Protein AF-X0T866-F1 (afdb_monomer_lite)

pLDDT: mean 92.0, std 6.0, range [66.88, 98.44]

InterPro domains:
  IPR029058 Alpha/Beta hydrolase fold [G3DSA:3.40.50.1820] (1-99)

Structure (mmCIF, N/CA/C/O backbone):
data_AF-X0T866-F1
#
_entry.id   AF-X0T866-F1
#
loop_
_atom_site.group_PDB
_atom_site.id
_atom_site.type_symbol
_atom_site.label_atom_id
_atom_site.label_alt_id
_atom_site.label_comp_id
_atom_site.label_asym_id
_atom_site.label_entity_id
_atom_site.label_seq_id
_atom_site.pdbx_PDB_ins_code
_atom_site.Cartn_x
_atom_site.Cartn_y
_atom_site.Cartn_z
_atom_site.occupancy
_atom_site.B_iso_or_equiv
_atom_site.auth_seq_id
_atom_site.auth_comp_id
_atom_site.auth_asym_id
_atom_site.auth_atom_id
_atom_site.pdbx_PDB_model_num
ATOM 1 N N . GLN A 1 1 ? 11.325 3.110 5.900 1.00 66.88 1 GLN A N 1
ATOM 2 C CA . GLN A 1 1 ? 12.153 4.141 5.228 1.00 66.88 1 GLN A CA 1
ATOM 3 C C . GLN A 1 1 ? 12.779 3.619 3.935 1.00 66.88 1 GLN A C 1
ATOM 5 O O . GLN A 1 1 ? 12.848 4.378 2.977 1.00 66.88 1 GLN A O 1
ATOM 10 N N . GLU A 1 2 ? 13.170 2.342 3.867 1.00 86.00 2 GLU A N 1
ATOM 11 C CA . GLU A 1 2 ? 13.740 1.732 2.653 1.00 86.00 2 GLU A CA 1
ATOM 12 C C . GLU A 1 2 ? 12.794 1.778 1.447 1.00 86.00 2 GLU A C 1
ATOM 14 O O . GLU A 1 2 ? 13.195 2.260 0.393 1.00 86.00 2 GLU A O 1
ATOM 19 N N . TRP A 1 3 ? 11.520 1.401 1.624 1.00 87.12 3 TRP A N 1
ATOM 20 C CA . TRP A 1 3 ? 10.511 1.495 0.560 1.00 87.12 3 TRP A CA 1
ATOM 21 C C . TRP A 1 3 ? 10.332 2.924 0.026 1.00 8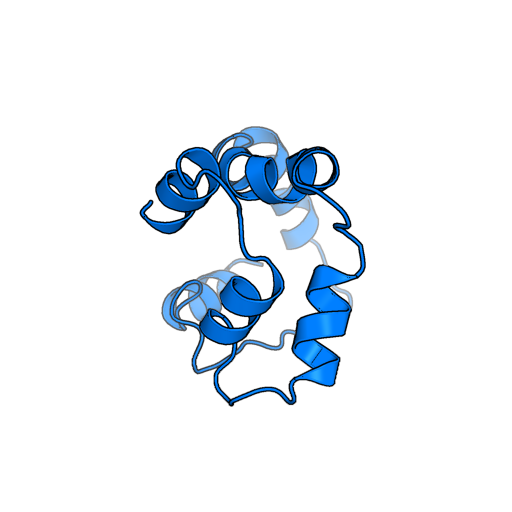7.12 3 TRP A C 1
ATOM 23 O O . TRP A 1 3 ? 10.365 3.147 -1.183 1.00 87.12 3 TRP A O 1
ATOM 33 N N . LEU A 1 4 ? 10.213 3.911 0.924 1.00 91.31 4 LEU A N 1
ATOM 34 C CA . LEU A 1 4 ? 10.133 5.321 0.539 1.00 91.31 4 LEU A CA 1
ATOM 35 C C . LEU A 1 4 ? 11.336 5.705 -0.328 1.00 91.31 4 LEU A C 1
ATOM 37 O O . LEU A 1 4 ? 11.145 6.191 -1.436 1.00 91.31 4 LEU A O 1
ATOM 41 N N . LYS A 1 5 ? 12.562 5.419 0.121 1.00 92.94 5 LYS A N 1
ATOM 42 C CA . LYS A 1 5 ? 13.771 5.717 -0.655 1.00 92.94 5 LYS A CA 1
ATOM 43 C C . LYS A 1 5 ? 13.745 5.034 -2.026 1.00 92.94 5 LYS A C 1
ATOM 45 O O . LYS A 1 5 ? 13.906 5.715 -3.033 1.00 92.94 5 LYS A O 1
ATOM 50 N N . TYR A 1 6 ? 13.481 3.729 -2.068 1.00 93.75 6 TYR A N 1
ATOM 51 C CA . TYR A 1 6 ? 13.433 2.953 -3.308 1.00 93.75 6 TYR A CA 1
ATOM 52 C C . TYR A 1 6 ? 12.428 3.529 -4.317 1.00 93.75 6 TYR A C 1
ATOM 54 O O . TYR A 1 6 ? 12.794 3.779 -5.466 1.00 93.75 6 TYR A O 1
ATOM 62 N N . SER A 1 7 ? 11.205 3.842 -3.870 1.00 94.06 7 SER A N 1
ATOM 63 C CA . SER A 1 7 ? 10.149 4.419 -4.719 1.00 94.06 7 SER A CA 1
ATOM 64 C C . SER A 1 7 ? 10.535 5.759 -5.361 1.00 94.06 7 SER A C 1
ATOM 66 O O . SER A 1 7 ? 10.048 6.081 -6.447 1.00 94.06 7 SER A O 1
ATOM 68 N N . GLN A 1 8 ? 11.437 6.523 -4.730 1.00 95.38 8 GLN A N 1
ATOM 69 C CA . GLN A 1 8 ? 11.916 7.801 -5.264 1.00 95.38 8 GLN A CA 1
ATOM 70 C C . GLN A 1 8 ? 13.144 7.652 -6.163 1.00 95.38 8 GLN A C 1
ATOM 72 O O . GLN A 1 8 ? 13.326 8.454 -7.073 1.00 95.38 8 GLN A O 1
ATOM 77 N N . THR A 1 9 ? 14.007 6.665 -5.909 1.00 95.69 9 THR A N 1
ATOM 78 C CA . THR A 1 9 ? 15.332 6.605 -6.549 1.00 95.69 9 THR A CA 1
ATOM 79 C C . THR A 1 9 ? 15.441 5.588 -7.676 1.00 95.69 9 THR A C 1
ATOM 81 O O . THR A 1 9 ? 16.371 5.683 -8.473 1.00 95.69 9 THR A O 1
ATOM 84 N N . VAL A 1 10 ? 14.549 4.595 -7.750 1.00 95.69 10 VAL A N 1
ATOM 85 C CA . VAL A 1 10 ? 14.613 3.588 -8.817 1.00 95.69 10 VAL A CA 1
ATOM 86 C C . VAL A 1 10 ? 14.280 4.232 -10.179 1.00 95.69 10 VAL A C 1
ATOM 88 O O . VAL A 1 10 ? 13.250 4.909 -10.276 1.00 95.69 10 VAL A O 1
ATOM 91 N N . PRO A 1 11 ? 15.103 4.049 -11.235 1.00 94.44 11 PRO A N 1
ATOM 92 C CA . PRO A 1 11 ? 14.872 4.689 -12.536 1.00 94.44 11 PRO A CA 1
ATOM 93 C C . PRO A 1 11 ? 13.554 4.275 -13.198 1.00 94.44 11 PRO A C 1
ATOM 95 O O . PRO A 1 11 ? 12.840 5.110 -13.743 1.00 94.44 11 PRO A O 1
ATOM 98 N N . TYR A 1 12 ? 13.215 2.992 -13.094 1.00 95.06 12 TYR A N 1
ATOM 99 C CA . TYR A 1 12 ? 11.952 2.412 -13.532 1.00 95.06 12 TYR A CA 1
ATOM 100 C C . TYR A 1 12 ? 11.352 1.669 -12.344 1.00 95.06 12 TYR A C 1
ATOM 102 O O . TYR A 1 12 ? 12.053 0.866 -11.737 1.00 95.06 12 TYR A O 1
ATOM 110 N N . LEU A 1 13 ? 10.108 1.956 -11.971 1.00 96.75 13 LEU A N 1
ATOM 111 C CA . LEU A 1 13 ? 9.452 1.305 -10.838 1.00 96.75 13 LEU A CA 1
ATOM 112 C C . LEU A 1 13 ? 8.712 0.056 -11.343 1.00 96.75 13 LEU A C 1
ATOM 114 O O 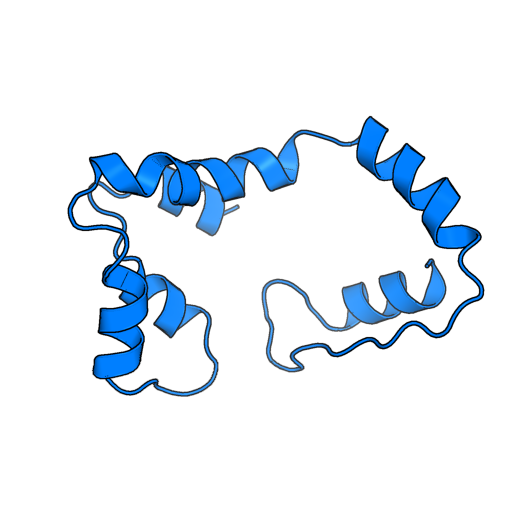. LEU A 1 13 ? 7.662 0.220 -11.964 1.00 96.75 13 LEU A O 1
ATOM 118 N N . PRO A 1 14 ? 9.205 -1.174 -11.120 1.00 96.12 14 PRO A N 1
ATOM 119 C CA . PRO A 1 14 ? 8.537 -2.378 -11.612 1.00 96.12 14 PRO A CA 1
ATOM 120 C C . PRO A 1 14 ? 7.321 -2.688 -10.727 1.00 96.12 14 PRO A C 1
ATOM 122 O O . PRO A 1 14 ? 7.462 -3.236 -9.636 1.00 96.12 14 PRO A O 1
ATOM 125 N N . VAL A 1 15 ? 6.123 -2.263 -11.142 1.00 97.19 15 VAL A N 1
ATOM 126 C CA . VAL A 1 15 ? 4.940 -2.267 -10.265 1.00 97.19 15 VAL A CA 1
ATOM 127 C C . VAL A 1 15 ? 4.507 -3.694 -9.952 1.00 97.19 15 VAL A C 1
ATOM 129 O O . VAL A 1 15 ? 4.340 -4.024 -8.778 1.00 97.19 15 VAL A O 1
ATOM 132 N N . GLY A 1 16 ? 4.393 -4.547 -10.968 1.00 97.31 16 GLY A N 1
ATOM 133 C CA . GLY A 1 16 ? 4.057 -5.955 -10.798 1.00 97.31 16 GLY A CA 1
ATOM 134 C C . GLY A 1 16 ? 5.034 -6.681 -9.867 1.00 97.31 16 GLY A C 1
ATOM 135 O O . GLY A 1 16 ? 4.613 -7.351 -8.922 1.00 97.31 16 GLY A O 1
ATOM 136 N N . GLU A 1 17 ? 6.344 -6.489 -10.051 1.00 95.81 17 GLU A N 1
ATOM 137 C CA . GLU A 1 17 ? 7.358 -7.108 -9.184 1.00 95.81 17 GLU A CA 1
ATOM 138 C C . GLU A 1 17 ? 7.264 -6.614 -7.736 1.00 95.81 17 GLU A C 1
ATOM 140 O O . GLU A 1 17 ? 7.331 -7.418 -6.805 1.00 95.81 17 GLU A O 1
ATOM 145 N N . VAL A 1 18 ? 7.047 -5.310 -7.524 1.00 95.56 18 VAL A N 1
ATOM 146 C CA . VAL A 1 18 ? 6.810 -4.760 -6.181 1.00 95.56 18 VAL A CA 1
ATOM 147 C C . VAL A 1 18 ? 5.612 -5.449 -5.530 1.00 95.56 18 VAL A C 1
ATOM 149 O O . VAL A 1 18 ? 5.709 -5.861 -4.372 1.00 95.56 18 VAL A O 1
ATOM 152 N N . ILE A 1 19 ? 4.510 -5.643 -6.261 1.00 95.69 19 ILE A N 1
ATOM 153 C CA . ILE A 1 19 ? 3.346 -6.367 -5.738 1.00 95.69 19 ILE A CA 1
ATOM 154 C C . ILE A 1 19 ? 3.707 -7.810 -5.386 1.00 95.69 19 ILE A C 1
ATOM 156 O O . ILE A 1 19 ? 3.342 -8.271 -4.306 1.00 95.69 19 ILE A O 1
ATOM 160 N N . GLN A 1 20 ? 4.488 -8.506 -6.215 1.00 95.69 20 GLN A N 1
ATOM 161 C CA . GLN A 1 20 ? 4.946 -9.852 -5.876 1.00 95.69 20 GLN A CA 1
ATOM 162 C C . GLN A 1 20 ? 5.725 -9.866 -4.551 1.00 95.69 20 GLN A C 1
ATOM 164 O O . GLN A 1 20 ? 5.470 -10.738 -3.719 1.00 95.69 20 GLN A O 1
ATOM 169 N N . THR A 1 21 ? 6.611 -8.892 -4.307 1.00 92.12 21 THR A N 1
ATOM 170 C CA . THR A 1 21 ? 7.341 -8.796 -3.025 1.00 92.12 21 THR A CA 1
ATOM 171 C C . THR A 1 21 ? 6.438 -8.491 -1.827 1.00 92.12 21 THR A C 1
ATOM 173 O O . THR A 1 21 ? 6.783 -8.833 -0.699 1.00 92.12 21 THR A O 1
ATOM 176 N N . ALA A 1 22 ? 5.271 -7.889 -2.067 1.00 91.31 22 ALA A N 1
ATOM 177 C CA . ALA A 1 22 ? 4.272 -7.567 -1.052 1.00 91.31 22 ALA A CA 1
ATOM 178 C C . ALA A 1 22 ? 3.209 -8.670 -0.866 1.00 91.31 22 ALA A C 1
ATOM 180 O O . ALA A 1 22 ? 2.258 -8.488 -0.106 1.00 91.31 22 ALA A O 1
ATOM 181 N N . THR A 1 23 ? 3.349 -9.817 -1.539 1.00 93.94 23 THR A N 1
ATOM 182 C CA . THR A 1 23 ? 2.436 -10.961 -1.399 1.00 93.94 23 THR A CA 1
ATOM 183 C C . THR A 1 23 ? 3.148 -12.164 -0.796 1.00 93.94 23 THR A C 1
ATOM 185 O O . THR A 1 23 ? 4.310 -12.431 -1.083 1.00 93.94 23 THR A O 1
ATOM 188 N N . TYR A 1 24 ? 2.437 -12.914 0.049 1.00 93.12 24 TYR A N 1
ATOM 189 C CA . TYR A 1 24 ? 3.013 -14.077 0.730 1.00 93.12 24 TYR A CA 1
ATOM 190 C C . TYR A 1 24 ? 3.231 -15.275 -0.206 1.00 93.12 24 TYR A C 1
ATOM 192 O O . TYR A 1 24 ? 4.192 -16.024 -0.053 1.00 93.12 24 TYR A O 1
ATOM 200 N N . ILE A 1 25 ? 2.335 -15.462 -1.178 1.00 94.69 25 ILE A N 1
ATOM 201 C CA . ILE A 1 25 ? 2.428 -16.533 -2.174 1.00 94.69 25 ILE A CA 1
ATOM 202 C C . ILE A 1 25 ? 2.883 -15.974 -3.518 1.00 94.69 25 ILE A C 1
ATOM 204 O O . ILE A 1 25 ? 2.605 -14.820 -3.853 1.00 94.69 25 ILE A O 1
ATOM 208 N N . LYS A 1 26 ? 3.515 -16.828 -4.326 1.00 97.06 26 LYS A N 1
ATOM 209 C CA . LYS A 1 26 ? 3.783 -16.505 -5.725 1.00 97.06 26 LYS A CA 1
ATOM 210 C C . LYS A 1 26 ? 2.460 -16.329 -6.474 1.00 97.06 26 LYS A C 1
ATOM 212 O O . LYS A 1 26 ? 1.618 -17.227 -6.455 1.00 97.06 26 LYS A O 1
ATOM 217 N N . GLN A 1 27 ? 2.300 -15.187 -7.129 1.00 98.06 27 GLN A N 1
ATOM 218 C CA . GLN A 1 27 ? 1.170 -14.907 -7.998 1.00 98.06 27 GLN A CA 1
ATOM 219 C C . GLN A 1 27 ? 1.429 -15.464 -9.406 1.00 98.06 27 GLN A C 1
ATOM 221 O O . GLN A 1 27 ? 2.583 -15.552 -9.834 1.00 98.06 27 GLN A O 1
ATOM 226 N N . PRO A 1 28 ? 0.374 -15.852 -10.139 1.00 98.31 28 PRO A N 1
ATOM 227 C CA . PRO A 1 28 ? 0.478 -16.143 -11.564 1.00 98.31 28 PRO A CA 1
ATOM 228 C C . PRO A 1 28 ? 0.922 -14.910 -12.360 1.00 98.31 28 PRO A C 1
ATOM 230 O O . PRO A 1 28 ? 0.516 -13.795 -12.035 1.00 98.31 28 PRO A O 1
ATOM 233 N N . ASP A 1 29 ? 1.653 -15.118 -13.454 1.00 98.00 29 ASP A N 1
ATOM 234 C CA . ASP A 1 29 ? 2.186 -14.026 -14.284 1.00 98.00 29 ASP A CA 1
ATOM 235 C C . ASP A 1 29 ? 1.076 -13.087 -14.794 1.00 98.00 29 ASP A C 1
ATOM 237 O O . ASP A 1 29 ? 1.212 -11.874 -14.715 1.00 98.00 29 ASP A O 1
ATOM 241 N N . VAL A 1 30 ? -0.095 -13.624 -15.161 1.00 98.31 30 VAL A N 1
ATOM 242 C CA . VAL A 1 30 ? -1.254 -12.813 -15.592 1.00 98.31 30 VAL A CA 1
ATOM 243 C C . VAL A 1 30 ? -1.745 -11.823 -14.526 1.00 98.31 30 VAL A C 1
ATOM 245 O O . VAL A 1 30 ? -2.288 -10.771 -14.857 1.00 98.31 30 VAL A O 1
ATOM 248 N N . VAL A 1 31 ? -1.573 -12.139 -13.238 1.00 98.31 31 VAL A N 1
ATOM 249 C CA . VAL A 1 31 ? -1.927 -11.225 -12.141 1.00 98.31 31 VAL A CA 1
ATOM 250 C C . VAL A 1 31 ? -0.888 -10.114 -12.034 1.00 98.31 31 VAL A C 1
ATOM 252 O O . VAL A 1 31 ? -1.260 -8.958 -11.852 1.00 98.31 31 VAL A O 1
ATOM 255 N N . ILE A 1 32 ? 0.395 -10.447 -12.182 1.00 98.31 32 ILE A N 1
ATOM 256 C CA . ILE A 1 32 ? 1.492 -9.472 -12.201 1.00 98.31 32 ILE A CA 1
ATOM 257 C C . ILE A 1 32 ? 1.319 -8.503 -13.376 1.00 98.31 32 ILE A C 1
ATOM 259 O O . ILE A 1 32 ? 1.280 -7.292 -13.162 1.00 98.31 32 ILE A O 1
ATOM 263 N N . ASP A 1 33 ? 1.070 -9.030 -14.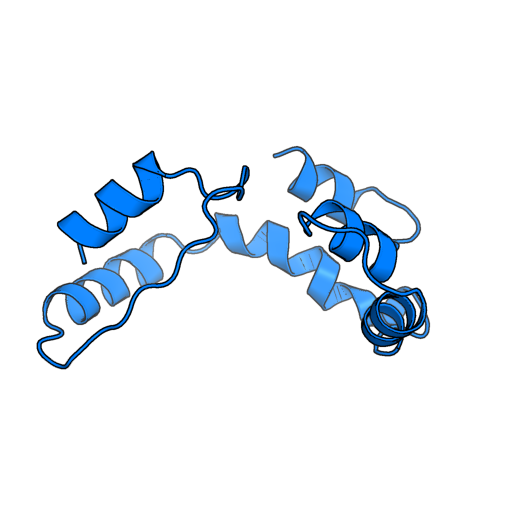575 1.00 98.12 33 ASP A N 1
ATOM 264 C CA . ASP A 1 33 ? 0.806 -8.239 -15.780 1.00 98.12 33 ASP A CA 1
ATOM 265 C C . ASP A 1 33 ? -0.406 -7.311 -15.601 1.00 98.12 33 ASP A C 1
ATOM 267 O O . ASP A 1 33 ? -0.405 -6.169 -16.064 1.00 98.12 33 ASP A O 1
ATOM 271 N N . ALA A 1 34 ? -1.443 -7.762 -14.885 1.00 98.44 34 ALA A N 1
ATOM 272 C CA . ALA A 1 34 ? -2.610 -6.936 -14.586 1.00 98.44 34 ALA A CA 1
ATOM 273 C C . ALA A 1 34 ? -2.285 -5.742 -13.668 1.00 98.44 34 ALA A C 1
ATOM 275 O O . ALA A 1 34 ? -2.921 -4.694 -13.798 1.00 98.44 34 ALA A O 1
ATOM 276 N N . TYR A 1 35 ? -1.298 -5.861 -12.772 1.00 98.31 35 TYR A N 1
ATOM 277 C CA . TYR A 1 35 ? -0.819 -4.737 -11.958 1.00 98.31 35 TYR A CA 1
ATOM 278 C C . TYR A 1 35 ? 0.062 -3.763 -12.745 1.00 98.31 35 TYR A C 1
ATOM 280 O O . TYR A 1 35 ? 0.056 -2.570 -12.436 1.00 98.31 35 TYR A O 1
ATOM 288 N N . ASP A 1 36 ? 0.776 -4.235 -13.767 1.00 97.94 36 ASP A N 1
ATOM 289 C CA . ASP A 1 36 ? 1.538 -3.374 -14.678 1.00 97.94 36 ASP A CA 1
ATOM 290 C C . ASP A 1 36 ? 0.647 -2.697 -15.735 1.00 97.94 36 ASP A C 1
ATOM 292 O O . ASP A 1 36 ? 0.972 -1.603 -16.201 1.00 97.94 36 ASP A O 1
ATOM 296 N N . ALA A 1 37 ? -0.511 -3.282 -16.068 1.00 98.31 37 ALA A N 1
ATOM 297 C CA . ALA A 1 37 ? -1.414 -2.805 -17.119 1.00 98.31 37 ALA A CA 1
ATOM 298 C C . ALA A 1 37 ? -1.807 -1.309 -17.037 1.00 98.31 37 ALA A C 1
ATOM 300 O O . ALA A 1 37 ? -1.866 -0.664 -18.088 1.00 98.31 37 ALA A O 1
ATOM 301 N N . PRO A 1 38 ? -2.042 -0.699 -15.854 1.00 98.06 38 PRO A N 1
ATOM 302 C CA . PRO A 1 38 ? -2.329 0.735 -15.755 1.00 98.06 38 PRO A CA 1
ATOM 303 C C . PRO A 1 38 ? -1.134 1.649 -16.071 1.00 98.06 38 PRO A C 1
ATOM 305 O O . PRO A 1 38 ? -1.314 2.860 -16.206 1.00 98.06 38 PRO A O 1
ATOM 308 N N . PHE A 1 39 ? 0.083 1.104 -16.161 1.00 97.88 39 PHE A N 1
ATOM 309 C CA . PHE A 1 39 ? 1.335 1.858 -16.216 1.00 97.88 39 PHE A CA 1
ATOM 310 C C . PHE A 1 39 ? 2.138 1.566 -17.495 1.00 97.88 39 PHE A C 1
ATOM 312 O O . PHE A 1 39 ? 3.252 1.039 -17.420 1.00 97.88 39 PHE A O 1
ATOM 319 N N . PRO A 1 40 ? 1.643 1.973 -18.681 1.00 96.06 40 PRO A N 1
ATOM 320 C CA . PRO A 1 40 ? 2.315 1.700 -19.956 1.00 96.06 40 PRO A CA 1
ATOM 321 C C . PRO A 1 40 ? 3.692 2.378 -20.081 1.00 96.06 40 PRO A C 1
ATOM 323 O O . PRO A 1 40 ? 4.492 2.011 -20.939 1.00 96.06 40 PRO A O 1
ATOM 326 N N . SER A 1 41 ? 3.991 3.374 -19.239 1.00 96.06 41 SER A N 1
ATOM 327 C CA . SER A 1 41 ? 5.324 3.965 -19.090 1.00 96.06 41 SER A CA 1
ATOM 328 C C . SER A 1 41 ? 5.503 4.601 -17.706 1.00 96.06 41 SER A C 1
ATOM 330 O O . SER A 1 41 ? 4.542 4.758 -16.949 1.00 96.06 41 SER A O 1
ATOM 332 N N . GLU A 1 42 ? 6.730 5.012 -17.370 1.00 95.88 42 GLU A N 1
ATOM 333 C CA . GLU A 1 42 ? 7.041 5.685 -16.094 1.00 95.88 42 GLU A CA 1
ATOM 334 C C . GLU A 1 42 ? 6.245 6.969 -15.851 1.00 95.88 42 GLU A C 1
ATOM 336 O O . GLU A 1 42 ? 5.953 7.292 -14.700 1.00 95.88 42 GLU A O 1
ATOM 341 N N . LEU A 1 43 ? 5.837 7.672 -16.913 1.00 96.19 43 LEU A N 1
ATOM 342 C CA . LEU A 1 43 ? 5.038 8.896 -16.808 1.00 96.19 43 LEU A CA 1
ATOM 343 C C . LEU A 1 43 ? 3.725 8.666 -16.040 1.00 96.19 43 LEU A C 1
ATOM 345 O O . LEU A 1 43 ? 3.236 9.564 -15.361 1.00 96.19 43 LEU A O 1
ATOM 349 N N . TYR A 1 44 ? 3.178 7.452 -16.106 1.00 97.75 44 TYR A N 1
ATOM 350 C CA . TYR A 1 44 ? 1.927 7.083 -15.444 1.00 97.75 44 TYR A CA 1
ATOM 351 C C . TYR A 1 44 ? 2.127 6.660 -13.979 1.00 97.75 44 TYR A C 1
ATOM 353 O O . TYR A 1 44 ? 1.153 6.466 -13.254 1.00 97.75 44 TYR A O 1
ATOM 361 N N . LYS A 1 45 ? 3.376 6.539 -13.504 1.00 97.62 45 LYS A N 1
ATOM 362 C CA . LYS A 1 45 ? 3.702 6.020 -12.164 1.00 97.62 45 LYS A CA 1
ATOM 363 C C . LYS A 1 45 ? 3.905 7.104 -11.109 1.00 97.62 45 LYS A C 1
ATOM 365 O O . LYS A 1 45 ? 4.206 6.777 -9.963 1.00 97.62 45 LYS A O 1
ATOM 370 N N . THR A 1 46 ? 3.700 8.382 -11.435 1.00 96.00 46 THR A N 1
ATOM 371 C CA . THR A 1 46 ? 3.861 9.489 -10.475 1.00 96.00 46 THR A CA 1
ATOM 372 C C . THR A 1 46 ? 3.033 9.281 -9.207 1.00 96.00 46 THR A C 1
ATOM 374 O O . THR A 1 46 ? 3.549 9.478 -8.112 1.00 96.00 46 THR A O 1
ATOM 377 N N . GLY A 1 47 ? 1.786 8.811 -9.327 1.00 95.19 47 GLY A N 1
ATOM 378 C CA . GLY A 1 47 ? 0.945 8.507 -8.164 1.00 95.19 47 GLY A CA 1
ATOM 379 C C . GLY A 1 47 ? 1.531 7.397 -7.284 1.00 95.19 47 GLY A C 1
ATOM 380 O O . GLY A 1 47 ? 1.665 7.575 -6.074 1.00 95.19 47 GLY A O 1
ATOM 381 N N . ALA A 1 48 ? 1.958 6.289 -7.896 1.00 95.69 48 ALA A N 1
ATOM 382 C CA . ALA A 1 48 ? 2.597 5.175 -7.192 1.00 95.69 48 ALA A CA 1
ATOM 383 C C . ALA A 1 48 ? 3.904 5.599 -6.497 1.00 95.69 48 ALA A C 1
ATOM 385 O O . ALA A 1 48 ? 4.194 5.143 -5.392 1.00 95.69 48 ALA A O 1
ATOM 386 N N . ARG A 1 49 ? 4.663 6.518 -7.108 1.00 95.62 49 ARG A N 1
ATOM 387 C CA . ARG A 1 49 ? 5.872 7.102 -6.512 1.00 95.62 49 ARG A CA 1
ATOM 388 C C . ARG A 1 49 ? 5.557 8.080 -5.389 1.00 95.62 49 ARG A C 1
ATOM 390 O O . ARG A 1 49 ? 6.287 8.105 -4.411 1.00 95.62 49 ARG A O 1
ATOM 397 N 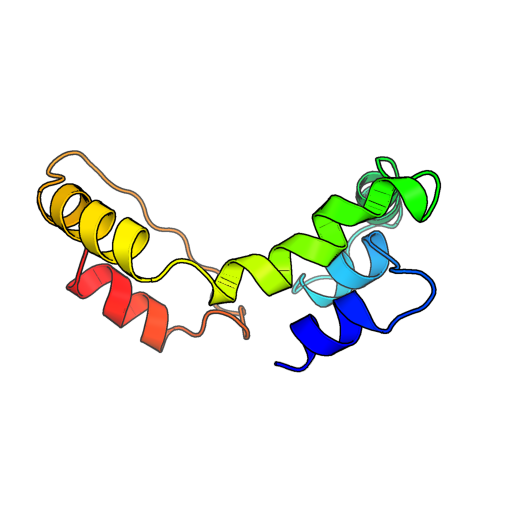N . MET A 1 50 ? 4.502 8.880 -5.486 1.00 95.00 50 MET A N 1
ATOM 398 C CA . MET A 1 50 ? 4.236 9.904 -4.474 1.00 95.00 50 MET A CA 1
ATOM 399 C C . MET A 1 50 ? 3.557 9.342 -3.222 1.00 95.00 50 MET A C 1
ATOM 401 O O . MET A 1 50 ? 3.744 9.877 -2.130 1.00 95.00 50 MET A O 1
ATOM 405 N N . LEU A 1 51 ? 2.808 8.243 -3.347 1.00 93.19 51 LEU A N 1
ATOM 406 C CA . LEU A 1 51 ? 2.061 7.656 -2.235 1.00 93.19 51 LEU A CA 1
ATOM 407 C C . LEU A 1 51 ? 2.928 7.390 -0.983 1.00 93.19 51 LEU A C 1
ATOM 409 O O . LEU A 1 51 ? 2.521 7.824 0.096 1.00 93.19 51 LEU A O 1
ATOM 413 N N . PRO A 1 52 ? 4.133 6.784 -1.071 1.00 91.88 52 PRO A N 1
ATOM 414 C CA . PRO A 1 52 ? 4.987 6.571 0.099 1.00 91.88 52 PRO A CA 1
ATOM 415 C C . PRO A 1 52 ? 5.445 7.868 0.774 1.00 91.88 52 PRO A C 1
ATOM 417 O O . PRO A 1 52 ? 5.704 7.860 1.977 1.00 91.88 52 PRO A O 1
ATOM 420 N N . VAL A 1 53 ? 5.550 8.976 0.029 1.00 92.25 53 VAL A N 1
ATOM 421 C CA . VAL A 1 53 ? 5.874 10.297 0.592 1.00 92.25 53 VAL A CA 1
ATOM 422 C C . VAL A 1 53 ? 4.712 10.779 1.458 1.00 92.25 53 VAL A C 1
ATOM 424 O O . VAL A 1 53 ? 4.923 11.181 2.599 1.00 92.25 53 VAL A O 1
ATOM 427 N 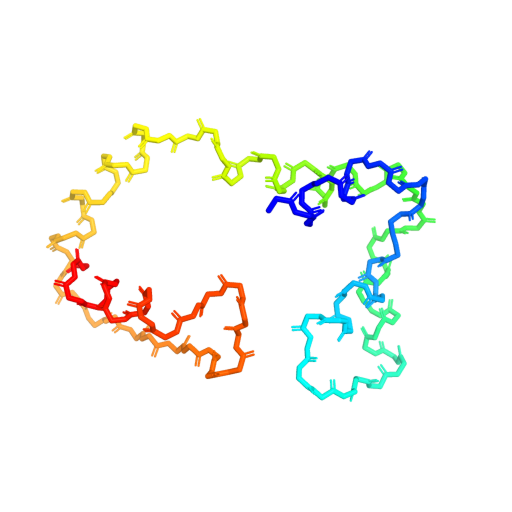N . LEU A 1 54 ? 3.483 10.670 0.943 1.00 91.69 54 LEU A N 1
ATOM 428 C CA . LEU A 1 54 ? 2.266 11.185 1.582 1.00 91.69 54 LEU A CA 1
ATOM 429 C C . LEU A 1 54 ? 1.889 10.458 2.880 1.00 91.69 54 LEU A C 1
ATOM 431 O O . LEU A 1 54 ? 1.264 11.051 3.757 1.00 91.69 54 LEU A O 1
ATOM 435 N N . VAL A 1 55 ? 2.314 9.201 3.053 1.00 87.38 55 VAL A N 1
ATOM 436 C CA . VAL A 1 55 ? 2.136 8.464 4.320 1.00 87.38 55 VAL A CA 1
ATOM 437 C C . VAL A 1 55 ? 2.743 9.227 5.509 1.00 87.38 55 VAL A C 1
ATOM 439 O O . VAL A 1 55 ? 2.253 9.113 6.632 1.00 87.38 55 VAL A O 1
ATOM 442 N N . CYS A 1 56 ? 3.780 10.035 5.276 1.00 71.75 56 CYS A N 1
ATOM 443 C CA . CYS A 1 56 ? 4.524 10.728 6.325 1.00 71.75 56 CYS A CA 1
ATOM 444 C C . CYS A 1 56 ? 4.136 12.206 6.530 1.00 71.75 56 CYS A C 1
ATOM 446 O O . CYS A 1 56 ? 4.769 12.852 7.365 1.00 71.75 56 CYS A O 1
ATOM 448 N N . THR A 1 57 ? 3.164 12.772 5.798 1.00 79.50 57 THR A N 1
ATOM 449 C CA . THR A 1 57 ? 3.017 14.245 5.718 1.00 79.50 57 THR A CA 1
ATOM 450 C C . THR A 1 57 ? 1.880 14.861 6.536 1.00 79.50 57 THR A C 1
ATOM 452 O O . THR A 1 57 ? 2.040 15.990 6.987 1.00 79.50 57 THR A O 1
ATOM 455 N N . ASN A 1 58 ? 0.764 14.165 6.789 1.00 73.06 58 ASN A N 1
ATOM 456 C CA . ASN A 1 58 ? -0.453 14.821 7.312 1.00 73.06 58 ASN A CA 1
ATOM 457 C C . ASN A 1 58 ? -0.838 14.317 8.708 1.00 73.06 58 ASN A C 1
ATOM 459 O O . ASN A 1 58 ? -1.637 13.392 8.863 1.00 73.06 58 ASN A O 1
ATOM 463 N N . LYS A 1 59 ? -0.244 14.898 9.754 1.00 79.94 59 LYS A N 1
ATOM 464 C CA . LYS A 1 59 ? -0.452 14.421 11.130 1.00 79.94 59 LYS A CA 1
ATOM 465 C C . LYS A 1 59 ? -1.707 15.006 11.788 1.00 79.94 59 LYS A C 1
ATOM 467 O O . LYS A 1 59 ? -2.372 14.292 12.533 1.00 79.94 59 LYS A O 1
ATOM 472 N N . GLU A 1 60 ? -2.041 16.267 11.530 1.00 89.19 60 GLU A N 1
ATOM 473 C CA . GLU A 1 60 ? -3.095 16.979 12.266 1.00 89.19 60 GLU A CA 1
ATOM 474 C C . GLU A 1 60 ? -4.503 16.585 11.811 1.00 89.19 60 GLU A C 1
ATOM 476 O O . GLU A 1 60 ? -5.339 16.228 12.644 1.00 89.19 60 GLU A O 1
ATOM 481 N N . GLU A 1 61 ? -4.755 16.547 10.500 1.00 91.19 61 GLU A N 1
ATOM 482 C CA . GLU A 1 61 ? -6.056 16.151 9.949 1.00 91.19 61 GLU A CA 1
ATOM 483 C C . GLU A 1 61 ? -6.385 14.698 10.300 1.00 91.19 61 GLU A C 1
ATOM 485 O O . GLU A 1 61 ? -7.518 14.383 10.669 1.00 91.19 61 GLU A O 1
ATOM 490 N N . ASN A 1 62 ? -5.377 13.820 10.271 1.00 90.50 62 ASN A N 1
ATOM 491 C CA . ASN A 1 62 ? -5.530 12.427 10.682 1.00 90.50 62 ASN A CA 1
ATOM 492 C C . ASN A 1 62 ? -5.886 12.321 12.173 1.00 90.50 62 ASN A C 1
ATOM 494 O O . ASN A 1 62 ? -6.788 11.566 12.534 1.00 90.50 62 ASN A O 1
ATOM 498 N N . VAL A 1 63 ? -5.231 13.096 13.048 1.00 90.00 63 VAL A N 1
ATOM 499 C CA . VAL A 1 63 ? -5.563 13.139 14.486 1.00 90.00 63 VAL A CA 1
ATOM 500 C C . VAL A 1 63 ? -6.984 13.664 14.718 1.00 90.00 63 VAL A C 1
ATOM 502 O O . VAL A 1 63 ? -7.693 13.134 15.577 1.00 90.00 63 VAL A O 1
ATOM 505 N N . ALA A 1 64 ? -7.433 14.657 13.947 1.00 92.94 64 ALA A N 1
ATOM 506 C CA . ALA A 1 64 ? -8.806 15.153 14.017 1.00 92.94 64 ALA A CA 1
ATOM 507 C C . ALA A 1 64 ? -9.824 14.091 13.560 1.00 92.94 64 ALA A C 1
ATOM 509 O O . ALA A 1 64 ? -10.817 13.852 14.253 1.00 92.94 64 ALA A O 1
ATOM 510 N N . ALA A 1 65 ? -9.555 13.395 12.450 1.00 93.12 65 ALA A N 1
ATOM 511 C CA . ALA A 1 65 ? -10.392 12.301 11.958 1.00 93.12 65 ALA A CA 1
ATOM 512 C C . ALA A 1 65 ? -10.505 11.156 12.982 1.00 93.12 65 ALA A C 1
ATOM 514 O O . ALA A 1 65 ? -11.597 10.627 13.204 1.00 93.12 65 ALA A O 1
ATOM 515 N N . TRP A 1 66 ? -9.415 10.839 13.688 1.00 92.12 66 TRP A N 1
ATOM 516 C CA . TRP A 1 66 ? -9.416 9.852 14.771 1.00 92.12 66 TRP A CA 1
ATOM 517 C C . TRP A 1 66 ? -10.426 10.168 15.884 1.00 92.12 66 TRP A C 1
ATOM 519 O O . TRP A 1 66 ? -11.046 9.251 16.419 1.00 92.12 66 TRP A O 1
ATOM 529 N N . GLN A 1 67 ? -10.666 11.445 16.208 1.00 93.81 67 GLN A N 1
ATOM 530 C CA . GLN A 1 67 ? -11.673 11.816 17.218 1.00 93.81 67 GLN A CA 1
ATOM 531 C C . GLN A 1 67 ? -13.108 11.502 16.779 1.00 93.81 67 GLN A C 1
ATOM 533 O O . GLN A 1 67 ? -13.992 11.322 17.621 1.00 93.81 67 GLN A O 1
ATOM 538 N N . VAL A 1 68 ? -13.353 11.449 15.470 1.00 94.69 68 VAL A N 1
ATOM 539 C CA . VAL A 1 68 ? -14.644 11.049 14.903 1.00 94.69 68 VAL A CA 1
ATOM 540 C C . VAL A 1 68 ? -14.764 9.526 14.897 1.00 94.69 68 VAL A C 1
ATOM 542 O O . VAL A 1 68 ? -15.795 9.007 15.324 1.00 94.69 68 VAL A O 1
ATOM 545 N N . LEU A 1 69 ? -13.708 8.813 14.487 1.00 93.44 69 LEU A N 1
ATOM 546 C CA . LEU A 1 69 ? -13.686 7.344 14.453 1.00 93.44 69 LEU A CA 1
ATOM 547 C C . LEU A 1 69 ? -13.912 6.724 15.843 1.00 93.44 69 LEU A C 1
ATOM 549 O O . LEU A 1 69 ? -14.749 5.835 15.953 1.00 93.44 69 LEU A O 1
ATOM 553 N N . LYS A 1 70 ? -13.353 7.315 16.910 1.00 92.88 70 LYS A N 1
ATOM 554 C CA . LYS A 1 70 ? -13.598 6.920 18.320 1.00 92.88 70 LYS A CA 1
ATOM 555 C C . LYS A 1 70 ? -15.058 6.940 18.766 1.00 92.88 70 LYS A C 1
ATOM 557 O O . LYS A 1 70 ? -15.440 6.345 19.778 1.00 92.88 70 LYS A O 1
ATOM 562 N N . LYS A 1 71 ? -15.907 7.659 18.034 1.00 95.00 71 LYS A N 1
ATOM 563 C CA . LYS A 1 71 ? -17.346 7.755 18.303 1.00 95.00 71 LYS A CA 1
ATOM 564 C C . LYS A 1 71 ? -18.159 6.784 17.447 1.00 95.00 71 LYS A C 1
ATOM 566 O O . LYS A 1 71 ? -19.378 6.735 17.600 1.00 95.00 71 LYS A O 1
ATOM 571 N N . TRP A 1 72 ? -17.526 6.013 16.565 1.00 94.31 72 TRP A N 1
ATOM 572 C CA . TRP A 1 72 ? -18.199 5.042 15.714 1.00 94.31 72 TRP A CA 1
ATOM 573 C C . TRP A 1 72 ? -18.756 3.886 16.554 1.00 94.31 72 TRP A C 1
ATOM 575 O O . TRP A 1 72 ? -18.031 3.212 17.277 1.00 94.31 72 TRP A O 1
ATOM 585 N N . LYS A 1 73 ? -20.076 3.672 16.485 1.00 94.69 73 LYS A N 1
ATOM 586 C CA . LYS A 1 73 ? -20.786 2.600 17.217 1.00 94.69 73 LYS A CA 1
ATOM 587 C C . LYS A 1 73 ? -21.490 1.598 16.304 1.00 94.69 73 LYS A C 1
ATOM 589 O O . LYS A 1 73 ? -22.189 0.713 16.785 1.00 94.69 73 LYS A O 1
ATOM 594 N N . LYS A 1 74 ? -21.339 1.745 14.986 1.00 96.00 74 LYS A N 1
ATOM 595 C CA . LYS A 1 74 ? -21.851 0.767 14.020 1.00 96.00 74 LYS A CA 1
ATOM 596 C C . LYS A 1 74 ? -20.857 -0.395 13.911 1.00 96.00 74 LYS A C 1
ATOM 598 O O . LYS A 1 74 ? -19.681 -0.193 14.215 1.00 96.00 74 LYS A O 1
ATOM 603 N N . PRO A 1 75 ? -21.290 -1.580 13.449 1.00 96.00 75 PRO A N 1
ATOM 604 C CA . PRO A 1 75 ? -20.375 -2.690 13.206 1.00 96.00 75 PRO A CA 1
ATOM 605 C C . PRO A 1 75 ? -19.163 -2.261 12.364 1.00 96.00 75 PRO A C 1
ATOM 607 O O . PRO A 1 75 ? -19.320 -1.569 11.356 1.00 96.00 75 PRO A O 1
ATOM 610 N N . PHE A 1 76 ? -17.967 -2.662 12.798 1.00 93.62 76 PHE A N 1
ATOM 611 C CA . PHE A 1 76 ? -16.698 -2.418 12.114 1.00 93.62 76 PHE A CA 1
ATOM 612 C C . PHE A 1 76 ? -15.917 -3.735 12.069 1.00 93.62 76 PHE A C 1
ATOM 614 O O . PHE A 1 76 ? -15.561 -4.282 13.111 1.00 93.62 76 PHE A O 1
ATOM 621 N N . LEU A 1 77 ? -15.704 -4.277 10.868 1.00 94.00 77 LEU A N 1
ATOM 622 C CA . LEU A 1 77 ? -14.952 -5.515 10.662 1.00 94.00 77 LEU A CA 1
ATOM 623 C C . LEU A 1 77 ? -13.479 -5.182 10.432 1.00 94.00 77 LEU A C 1
ATOM 625 O O . LEU A 1 77 ? -13.166 -4.315 9.619 1.00 94.00 77 LEU A O 1
ATOM 629 N N . THR A 1 78 ? -12.585 -5.908 11.100 1.00 92.81 78 THR A N 1
ATOM 630 C CA . THR A 1 78 ? -11.145 -5.819 10.850 1.00 92.81 78 THR A CA 1
ATOM 631 C C . THR A 1 78 ? -10.626 -7.148 10.306 1.00 92.81 78 THR A C 1
ATOM 633 O O . THR A 1 78 ? -10.995 -8.214 10.797 1.00 92.81 78 THR A O 1
ATOM 636 N N . ILE A 1 79 ? -9.807 -7.088 9.254 1.00 93.00 79 ILE A N 1
ATOM 637 C CA . ILE A 1 79 ? -9.119 -8.242 8.666 1.00 93.00 79 ILE A CA 1
ATOM 638 C C . ILE A 1 79 ? -7.676 -7.811 8.434 1.00 93.00 79 ILE A C 1
ATOM 640 O O . ILE A 1 79 ? -7.430 -6.842 7.721 1.00 93.00 79 ILE A O 1
ATOM 644 N N . TRP A 1 80 ? -6.738 -8.534 9.036 1.00 91.31 80 TRP A N 1
ATOM 645 C CA . TRP A 1 80 ? -5.315 -8.211 8.991 1.00 91.31 80 TRP A CA 1
ATOM 646 C C . TRP A 1 80 ? -4.523 -9.388 8.435 1.00 91.31 80 TRP A C 1
ATOM 648 O O . TRP A 1 80 ? -4.823 -10.547 8.730 1.00 91.31 80 TRP A O 1
ATOM 658 N N . GLY A 1 81 ? -3.495 -9.093 7.642 1.00 90.12 81 GLY A N 1
ATOM 659 C CA . GLY A 1 81 ? -2.569 -10.103 7.148 1.00 90.12 81 GLY A CA 1
ATOM 660 C C . GLY A 1 81 ? -1.595 -10.513 8.246 1.00 90.12 81 GLY A C 1
ATOM 661 O O . GLY A 1 81 ? -0.726 -9.735 8.616 1.00 90.12 81 GLY A O 1
ATOM 662 N N . GLY A 1 82 ? -1.693 -11.747 8.746 1.00 89.06 82 GLY A N 1
ATOM 663 C CA . GLY A 1 82 ? -0.796 -12.238 9.806 1.00 89.06 82 GLY A CA 1
ATOM 664 C C . GLY A 1 82 ? 0.689 -12.296 9.418 1.00 89.06 82 GLY A C 1
ATOM 665 O O . GLY A 1 82 ? 1.539 -12.372 10.298 1.00 89.06 82 GLY A O 1
ATOM 666 N N . MET A 1 83 ? 0.996 -12.243 8.117 1.00 89.06 83 MET A N 1
ATOM 667 C CA . MET A 1 83 ? 2.356 -12.261 7.563 1.00 89.06 83 MET A CA 1
ATOM 668 C C . MET A 1 83 ? 2.808 -10.887 7.038 1.00 89.06 83 MET A C 1
ATOM 670 O O . MET A 1 83 ? 3.821 -10.807 6.345 1.00 89.06 83 MET A O 1
ATOM 674 N N . ASP A 1 84 ? 2.066 -9.813 7.328 1.00 88.81 84 ASP A N 1
ATOM 675 C CA . ASP A 1 84 ? 2.453 -8.456 6.936 1.00 88.81 84 ASP A CA 1
ATOM 676 C C . ASP A 1 84 ? 3.595 -7.943 7.833 1.00 88.81 84 ASP A C 1
ATOM 678 O O . ASP A 1 84 ? 3.433 -7.720 9.034 1.00 88.81 84 ASP A O 1
ATOM 682 N N . SER A 1 85 ? 4.778 -7.764 7.243 1.00 84.00 85 SER A N 1
ATOM 683 C CA . SER A 1 85 ? 5.962 -7.236 7.929 1.00 84.00 85 SER A CA 1
ATOM 684 C C . SER A 1 85 ? 5.976 -5.707 8.032 1.00 84.00 85 SER A C 1
ATOM 686 O O . SER A 1 85 ? 6.720 -5.155 8.846 1.00 84.00 85 SER A O 1
ATOM 688 N N . ILE A 1 86 ? 5.161 -5.013 7.230 1.00 86.31 86 ILE A N 1
ATOM 689 C CA . ILE A 1 86 ? 5.024 -3.552 7.237 1.00 86.31 86 ILE A CA 1
ATOM 690 C C . ILE A 1 86 ? 4.044 -3.129 8.337 1.00 86.31 86 ILE A C 1
ATOM 692 O O . ILE A 1 86 ? 4.313 -2.158 9.053 1.00 86.31 86 ILE A O 1
ATOM 696 N N . ILE A 1 87 ? 2.938 -3.863 8.500 1.00 88.25 87 ILE A N 1
ATOM 697 C CA . ILE A 1 87 ? 1.951 -3.669 9.573 1.00 88.25 87 ILE A CA 1
ATOM 698 C C . ILE A 1 87 ? 1.983 -4.873 10.533 1.00 88.25 87 ILE A C 1
ATOM 700 O O . ILE A 1 87 ? 1.154 -5.777 10.434 1.00 88.25 87 ILE A O 1
ATOM 704 N N . PRO A 1 88 ? 2.922 -4.896 11.494 1.00 83.38 88 PRO A N 1
ATOM 705 C CA . PRO A 1 88 ? 3.061 -6.018 12.416 1.00 83.38 88 PRO A CA 1
ATOM 706 C C . PRO A 1 88 ? 1.893 -6.120 13.407 1.00 83.38 88 PRO A C 1
ATOM 708 O O . PRO A 1 88 ? 1.234 -5.134 13.742 1.00 83.38 88 PRO A O 1
ATOM 711 N N . THR A 1 89 ? 1.681 -7.320 13.953 1.00 83.06 89 THR A N 1
ATOM 712 C CA . THR A 1 89 ? 0.544 -7.650 14.834 1.00 83.06 89 THR A CA 1
ATOM 713 C C . THR A 1 89 ? 0.418 -6.750 16.067 1.00 83.06 89 THR A C 1
ATOM 715 O O . THR A 1 89 ? -0.693 -6.466 16.498 1.00 83.06 89 THR A O 1
ATOM 718 N N . ASN A 1 90 ? 1.517 -6.237 16.624 1.00 84.44 90 ASN A N 1
ATOM 719 C CA . ASN A 1 90 ? 1.440 -5.304 17.754 1.00 84.44 90 ASN A CA 1
ATOM 720 C C . ASN A 1 90 ? 0.739 -3.983 17.383 1.00 84.44 90 ASN A C 1
ATOM 722 O O . ASN A 1 90 ? -0.045 -3.471 18.173 1.00 84.44 90 ASN A O 1
ATOM 726 N N . ARG A 1 91 ? 0.940 -3.473 16.160 1.00 86.00 91 ARG A N 1
ATOM 727 C CA . ARG A 1 91 ? 0.222 -2.288 15.656 1.00 86.00 91 ARG A CA 1
ATOM 728 C C . ARG A 1 91 ? -1.268 -2.557 15.464 1.00 86.00 91 ARG A C 1
ATOM 730 O O . ARG A 1 91 ? -2.076 -1.640 15.585 1.00 86.00 91 ARG A O 1
ATOM 737 N N . VAL A 1 92 ? -1.621 -3.800 15.145 1.00 86.69 92 VAL A N 1
ATOM 738 C CA . VAL A 1 92 ? -3.013 -4.237 15.016 1.00 86.69 92 VAL A CA 1
ATOM 739 C C . VAL A 1 92 ? -3.712 -4.210 16.372 1.00 86.69 92 VAL A C 1
ATOM 741 O O . VAL A 1 92 ? -4.812 -3.670 16.466 1.00 86.69 92 VAL A O 1
ATOM 744 N N . SER A 1 93 ? -3.067 -4.734 17.419 1.00 83.75 93 SER A N 1
ATOM 745 C CA . SER A 1 93 ? -3.599 -4.663 18.785 1.00 83.75 93 SER A CA 1
ATOM 746 C C . SER A 1 93 ? -3.823 -3.214 19.216 1.00 83.75 93 SER A C 1
ATOM 748 O O . SER A 1 93 ? -4.935 -2.870 19.614 1.00 83.75 93 SER A O 1
ATOM 750 N N . ASP A 1 94 ? -2.823 -2.346 19.015 1.00 88.31 94 ASP A N 1
ATOM 751 C CA . ASP A 1 94 ? -2.942 -0.916 19.320 1.00 88.31 94 ASP A CA 1
ATOM 752 C C . ASP A 1 94 ? -4.134 -0.280 18.589 1.00 88.31 94 ASP A C 1
ATOM 754 O O . ASP A 1 94 ? -4.883 0.495 19.180 1.00 88.31 94 ASP A O 1
ATOM 758 N N . PHE A 1 95 ? -4.343 -0.607 17.308 1.00 89.56 95 PHE A N 1
ATOM 759 C CA . PHE A 1 95 ? -5.477 -0.096 16.537 1.00 89.56 95 PHE A CA 1
ATOM 760 C C . PHE A 1 95 ? -6.821 -0.554 17.114 1.00 89.56 95 PHE A C 1
ATOM 762 O O . PHE A 1 95 ? -7.711 0.272 17.287 1.00 89.56 95 PHE A O 1
ATOM 769 N N . ILE A 1 96 ? -6.978 -1.847 17.413 1.00 86.81 96 ILE A N 1
ATOM 770 C CA . ILE A 1 96 ? -8.242 -2.413 17.912 1.00 86.81 96 ILE A CA 1
ATOM 771 C C . ILE A 1 96 ? -8.604 -1.831 19.282 1.00 86.81 96 ILE A C 1
ATOM 773 O O . ILE A 1 96 ? -9.775 -1.571 19.546 1.00 86.81 96 ILE A O 1
ATOM 777 N N . GLU A 1 97 ? -7.612 -1.602 20.141 1.00 86.00 97 GLU A N 1
ATOM 778 C CA . GLU A 1 97 ? -7.824 -1.046 21.480 1.00 86.00 97 GLU A CA 1
ATOM 779 C C . GLU A 1 97 ? -8.115 0.462 21.470 1.00 86.00 97 GLU A C 1
ATOM 781 O O . GLU A 1 97 ? -8.715 0.977 22.414 1.00 86.00 97 GLU A O 1
ATOM 786 N N . ASN A 1 98 ? -7.693 1.178 20.420 1.00 83.88 98 ASN A N 1
ATOM 787 C CA . ASN A 1 98 ? -7.748 2.641 20.365 1.00 83.88 98 ASN A CA 1
ATOM 788 C C . ASN A 1 98 ? -8.685 3.218 19.295 1.00 83.88 98 ASN A C 1
ATOM 790 O O . ASN A 1 98 ? -8.749 4.451 19.183 1.00 83.88 98 ASN A O 1
ATOM 794 N N . ILE A 1 99 ? -9.382 2.377 18.522 1.00 81.12 99 ILE A N 1
ATOM 795 C CA . ILE A 1 99 ? -10.399 2.822 17.558 1.00 81.12 99 ILE A CA 1
ATOM 796 C C . ILE A 1 99 ? -11.727 3.202 18.195 1.00 81.12 99 ILE A C 1
ATOM 798 O O . ILE A 1 99 ? -12.121 2.650 19.244 1.00 81.12 99 ILE A O 1
#

Radius of gyra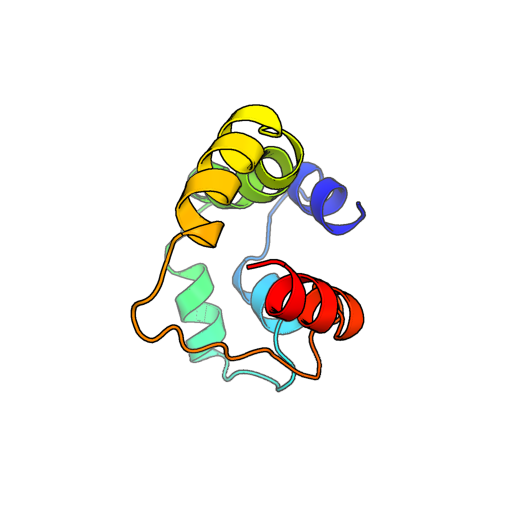tion: 16.88 Å; chains: 1; bounding box: 37×34×41 Å

Foldseek 3Di:
DVVLVCLQPPPFDQQLVVVCVQDPDHDDVVVSVVRCVQDPDVVSCVCVSCVVVVVPPDDPVVVVVLVVVQPDPDDDDDDDDCPGPPCHPVNVVVVVVRD

Secondary structure (DSSP, 8-state):
-HHHHHHHH-SS--HHHHHHHT-SSPPPHHHHHHHHTT-SSGGGGHHHHHHHHHTTT-HHHHHHHHHHHTT--S-------TT-SSS-HHHHHHHHHH-

Sequence (99 aa):
QEWLKYSQTVPYLPVGEVIQTATYIKQPDVVIDAYDAPFPSELYKTGARMLPVLVCTNKEENVAAWQVLKKWKKPFLTIWGGMDSIIPTNRVSDFIENI

Organism: NCBI:txid412755